Protein AF-A0A6M5YWK1-F1 (afdb_monomer)

Nearest PDB structures (foldseek):
  2q7u-assembly1_A  TM=7.436E-01  e=5.369E-02  unclassified

Organism: NCBI:txid2774151

pLDDT: mean 78.23, std 18.17, range [37.16, 95.38]

Mean predicted aligned error: 8.36 Å

Radius of gyration: 13.99 Å; Cα contacts (8 Å, |Δi|>4): 39; chains: 1; bounding box: 24×43×28 Å

Foldseek 3Di:
DDDDDDDPALVSQLVVVVVVVVVVPPDDDQDFDDDPVCVVLVGGGGDDSVCSSCVSVVHRPPDPDPPPD

Structure (mmCIF, N/CA/C/O backbone):
data_AF-A0A6M5YWK1-F1
#
_entry.id   AF-A0A6M5YWK1-F1
#
loop_
_atom_site.group_PDB
_atom_site.id
_atom_site.type_symbol
_atom_site.label_atom_id
_atom_site.label_alt_id
_atom_site.label_comp_id
_atom_site.label_asym_id
_atom_site.label_entity_id
_atom_site.label_seq_id
_atom_site.pdbx_PDB_ins_code
_atom_site.Cartn_x
_atom_site.Cartn_y
_atom_site.Cartn_z
_atom_site.occupancy
_atom_site.B_iso_or_equiv
_atom_site.auth_seq_id
_atom_site.auth_comp_id
_atom_site.auth_asym_id
_atom_site.auth_atom_id
_atom_site.pdbx_PDB_model_num
ATOM 1 N N . MET A 1 1 ? -13.130 13.076 -11.066 1.00 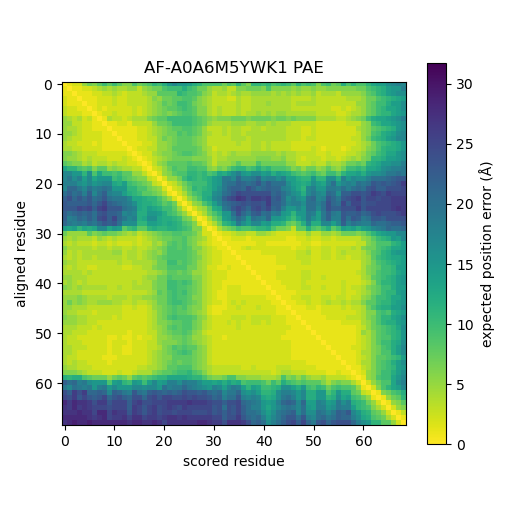85.94 1 MET A N 1
ATOM 2 C CA . MET A 1 1 ? -11.761 13.360 -11.551 1.00 85.94 1 MET A CA 1
ATOM 3 C C . MET A 1 1 ? -10.806 12.451 -10.800 1.00 85.94 1 MET A C 1
ATOM 5 O O . MET A 1 1 ? -10.954 12.344 -9.591 1.00 85.94 1 MET A O 1
ATOM 9 N N . ILE A 1 2 ? -9.895 11.765 -11.488 1.00 92.88 2 ILE A N 1
ATOM 10 C CA . ILE A 1 2 ? -8.925 10.858 -10.855 1.00 92.88 2 ILE A CA 1
ATOM 11 C C . ILE A 1 2 ? -7.580 11.585 -10.762 1.00 92.88 2 ILE A C 1
ATOM 13 O O . ILE 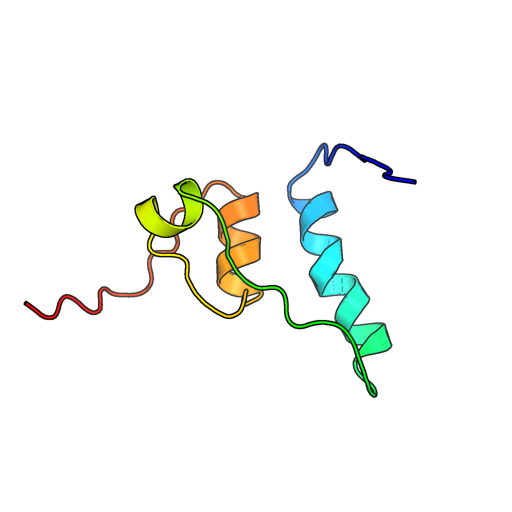A 1 2 ? -7.143 12.183 -11.744 1.00 92.88 2 ILE A O 1
ATOM 17 N N . ARG A 1 3 ? -6.940 11.540 -9.587 1.00 95.06 3 ARG A N 1
ATOM 18 C CA . ARG A 1 3 ? -5.559 11.994 -9.368 1.00 95.06 3 ARG A CA 1
ATOM 19 C C . ARG A 1 3 ? -4.682 10.776 -9.102 1.00 95.06 3 ARG A C 1
ATOM 21 O O . ARG A 1 3 ? -5.085 9.885 -8.364 1.00 95.06 3 ARG A O 1
ATOM 28 N N . ILE A 1 4 ? -3.488 10.770 -9.682 1.00 93.31 4 ILE A N 1
ATOM 29 C CA . ILE A 1 4 ? -2.486 9.720 -9.495 1.00 93.31 4 ILE A CA 1
ATOM 30 C C . ILE A 1 4 ? -1.217 10.392 -8.967 1.00 93.31 4 ILE A C 1
ATOM 32 O O . ILE A 1 4 ? -0.734 11.337 -9.586 1.00 93.31 4 ILE A O 1
ATOM 36 N N . SER A 1 5 ? -0.701 9.909 -7.836 1.00 92.25 5 SER A N 1
ATOM 37 C CA . SER A 1 5 ? 0.551 10.377 -7.229 1.00 92.25 5 SER A CA 1
ATOM 38 C C . SER A 1 5 ? 1.495 9.192 -7.057 1.00 92.25 5 SER A C 1
ATOM 40 O O . SER A 1 5 ? 1.147 8.225 -6.379 1.00 92.25 5 SER A O 1
ATOM 42 N N . GLN A 1 6 ? 2.678 9.260 -7.665 1.00 93.88 6 GLN A N 1
ATOM 43 C CA . GLN A 1 6 ? 3.710 8.241 -7.485 1.00 93.88 6 GLN A CA 1
ATOM 44 C C . GLN A 1 6 ? 4.250 8.282 -6.048 1.00 93.88 6 GLN A C 1
ATOM 46 O O . GLN A 1 6 ? 4.362 9.351 -5.451 1.00 93.88 6 GLN A O 1
ATOM 51 N N . GLN A 1 7 ? 4.536 7.109 -5.481 1.00 92.62 7 GLN A N 1
ATOM 52 C CA . GLN A 1 7 ? 5.283 6.989 -4.231 1.00 92.62 7 GLN A CA 1
ATOM 53 C C . GLN A 1 7 ? 6.728 6.620 -4.563 1.00 92.62 7 GLN A C 1
ATOM 55 O O . GLN A 1 7 ? 6.969 5.566 -5.147 1.00 92.62 7 GLN A O 1
ATOM 60 N N . ASP A 1 8 ? 7.671 7.475 -4.169 1.00 93.06 8 ASP A N 1
ATOM 61 C CA . ASP A 1 8 ? 9.097 7.322 -4.504 1.00 93.06 8 ASP A CA 1
ATOM 62 C C . ASP A 1 8 ? 9.902 6.588 -3.420 1.00 93.06 8 ASP A C 1
ATOM 64 O O . ASP A 1 8 ? 11.093 6.328 -3.576 1.00 93.06 8 ASP A O 1
ATOM 68 N N . SER A 1 9 ? 9.273 6.267 -2.286 1.00 94.06 9 SER A N 1
ATOM 69 C CA . SER A 1 9 ? 9.923 5.563 -1.180 1.00 94.06 9 SER A CA 1
ATOM 70 C C . SER A 1 9 ? 8.936 4.719 -0.380 1.00 94.06 9 SER A C 1
ATOM 72 O O . SER A 1 9 ? 7.769 5.085 -0.216 1.00 94.06 9 SER A O 1
ATOM 74 N N . ALA 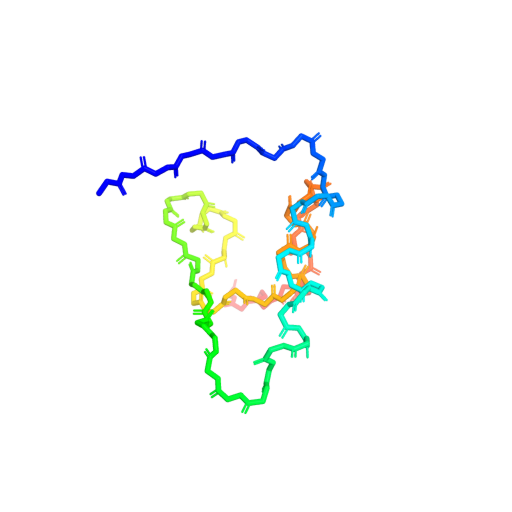A 1 10 ? 9.434 3.614 0.182 1.00 92.38 10 ALA A N 1
ATOM 75 C CA . ALA A 1 10 ? 8.665 2.775 1.097 1.00 92.38 10 ALA A CA 1
ATOM 76 C C . ALA A 1 10 ? 8.204 3.571 2.328 1.00 92.38 10 ALA A C 1
ATOM 78 O O . ALA A 1 10 ? 7.050 3.476 2.729 1.00 92.38 10 ALA A O 1
ATOM 79 N N . SER A 1 11 ? 9.072 4.415 2.898 1.00 90.62 11 SER A N 1
ATOM 80 C CA . SER A 1 11 ? 8.721 5.277 4.034 1.00 90.62 11 SER A CA 1
ATOM 81 C C . SER A 1 11 ? 7.612 6.276 3.697 1.00 90.62 11 SER A C 1
ATOM 83 O O . SER A 1 11 ? 6.742 6.506 4.533 1.00 90.62 11 SER A O 1
ATOM 85 N N . GLY A 1 12 ? 7.600 6.830 2.478 1.00 90.19 12 GLY A N 1
ATOM 86 C CA . GLY A 1 12 ? 6.510 7.666 1.972 1.00 90.19 12 GLY A CA 1
ATOM 87 C C . GLY A 1 12 ? 5.180 6.914 1.922 1.00 90.19 12 GLY A C 1
ATOM 88 O O . GLY A 1 12 ? 4.192 7.394 2.472 1.00 90.19 12 GLY A O 1
ATOM 89 N N . ALA A 1 13 ? 5.179 5.697 1.371 1.00 89.69 13 ALA A N 1
ATOM 90 C CA . ALA A 1 13 ? 3.981 4.862 1.284 1.00 89.69 13 ALA A CA 1
ATOM 91 C C . ALA A 1 13 ? 3.435 4.462 2.669 1.00 89.69 13 ALA A C 1
ATOM 93 O O . ALA A 1 13 ? 2.230 4.536 2.910 1.00 89.69 13 ALA A O 1
ATOM 94 N N . LYS A 1 14 ? 4.315 4.109 3.615 1.00 90.06 14 LYS A N 1
ATOM 95 C CA . LYS A 1 14 ? 3.945 3.720 4.990 1.00 90.06 14 LYS A CA 1
ATOM 96 C C . LYS A 1 14 ? 3.271 4.838 5.792 1.00 90.06 14 LYS A C 1
ATOM 98 O O . LYS A 1 14 ? 2.517 4.550 6.719 1.00 90.06 14 LYS A O 1
ATOM 103 N N . ARG A 1 15 ? 3.465 6.111 5.417 1.00 85.69 15 ARG A N 1
ATOM 104 C CA . ARG A 1 15 ? 2.775 7.247 6.061 1.00 85.69 15 ARG A CA 1
ATOM 105 C C . ARG A 1 15 ? 1.256 7.189 5.935 1.00 85.69 15 ARG A C 1
ATOM 107 O O . ARG A 1 15 ? 0.589 7.837 6.738 1.00 85.69 15 ARG A O 1
ATOM 114 N N . TYR A 1 16 ? 0.734 6.419 4.977 1.00 80.19 16 TYR A N 1
ATOM 115 C CA . TYR A 1 16 ? -0.695 6.147 4.858 1.00 80.19 16 TYR A CA 1
ATOM 116 C C . TYR A 1 16 ? -1.277 5.621 6.180 1.00 80.19 16 TYR A C 1
ATOM 118 O O . TYR A 1 16 ? -2.250 6.178 6.670 1.00 80.19 16 TYR A O 1
ATOM 126 N N . TYR A 1 17 ? -0.616 4.644 6.811 1.00 73.81 17 TYR A N 1
ATOM 127 C CA . TYR A 1 17 ? -1.030 4.124 8.119 1.00 73.81 17 TYR A CA 1
ATOM 128 C C . TYR A 1 17 ? -0.534 4.983 9.292 1.00 73.81 17 TYR A C 1
ATOM 130 O O . TYR A 1 17 ? -1.268 5.166 10.252 1.00 73.81 17 TYR A O 1
ATOM 138 N N . ALA A 1 18 ? 0.656 5.592 9.206 1.00 69.44 18 ALA A N 1
ATOM 139 C CA . ALA A 1 18 ? 1.184 6.416 10.306 1.00 69.44 18 ALA A CA 1
ATOM 140 C C . ALA A 1 18 ? 0.378 7.705 10.571 1.00 69.44 18 ALA A C 1
ATOM 142 O O . ALA A 1 18 ? 0.424 8.254 11.667 1.00 69.44 18 ALA A O 1
ATOM 143 N N . THR A 1 19 ? -0.325 8.219 9.556 1.00 61.84 19 THR A N 1
ATOM 144 C CA . THR A 1 19 ? -1.178 9.415 9.687 1.00 61.84 19 THR A CA 1
ATOM 145 C C . THR A 1 19 ? -2.614 9.042 10.063 1.00 61.84 19 THR A C 1
ATOM 147 O O . THR A 1 19 ? -3.308 9.848 10.680 1.00 61.84 19 THR A O 1
ATOM 150 N N . ALA A 1 20 ? -3.045 7.817 9.739 1.00 56.25 20 ALA A N 1
ATOM 151 C CA . ALA A 1 20 ? -4.376 7.307 10.061 1.00 56.25 20 ALA A CA 1
ATOM 152 C C . ALA A 1 20 ? -4.615 7.210 11.581 1.00 56.25 20 ALA A C 1
ATOM 154 O O . ALA A 1 20 ? -5.731 7.460 12.039 1.00 56.25 20 ALA A O 1
ATOM 155 N N . ASP A 1 21 ? -3.571 6.970 12.383 1.00 52.78 21 ASP A N 1
ATOM 156 C CA . ASP A 1 21 ? -3.661 6.944 13.854 1.00 52.78 21 ASP A CA 1
ATOM 157 C C . ASP A 1 21 ? -4.145 8.280 14.459 1.00 52.78 21 ASP A C 1
ATOM 159 O O . ASP A 1 21 ? -4.816 8.282 15.488 1.00 52.78 21 ASP A O 1
ATOM 163 N N . TYR A 1 22 ? -3.888 9.423 13.807 1.00 42.97 22 TYR A N 1
ATOM 164 C CA . TYR A 1 22 ? -4.359 10.741 14.267 1.00 42.97 22 TYR A CA 1
ATOM 165 C C . TYR A 1 22 ? -5.842 11.012 13.928 1.00 42.97 22 TYR A C 1
ATOM 167 O O . TYR A 1 22 ? -6.462 11.886 14.527 1.00 42.97 22 TYR A O 1
ATOM 175 N N . TYR A 1 23 ? -6.429 10.248 12.998 1.00 46.12 23 TYR A N 1
ATOM 176 C CA . TYR A 1 23 ? -7.828 10.372 12.549 1.00 46.12 23 TYR A CA 1
ATOM 177 C C . TYR A 1 23 ? -8.723 9.201 12.996 1.00 46.12 23 TYR A C 1
ATOM 179 O O . TYR A 1 23 ? -9.911 9.157 12.672 1.00 46.12 23 TYR A O 1
ATOM 187 N N . SER A 1 24 ? -8.175 8.262 13.773 1.00 52.53 24 SER A N 1
ATOM 188 C CA . SER A 1 24 ? -8.826 7.008 14.175 1.00 52.53 24 SER A CA 1
ATOM 189 C C . SER A 1 24 ? -9.971 7.159 15.193 1.00 52.53 24 SER A C 1
ATOM 191 O O . SER A 1 24 ? -10.586 6.163 15.566 1.00 52.53 24 SER A O 1
ATOM 193 N N . GLU A 1 25 ? -10.338 8.380 15.600 1.00 52.81 25 GLU A N 1
ATOM 194 C CA . GLU A 1 25 ? -11.510 8.649 16.454 1.00 52.81 25 GLU A CA 1
ATOM 195 C C . GLU A 1 25 ? -12.868 8.584 15.721 1.00 52.81 25 GLU A C 1
ATOM 197 O O . GLU A 1 25 ? -13.867 9.106 16.217 1.00 52.81 25 GLU A O 1
ATOM 202 N N . GLY A 1 26 ? -12.985 7.907 14.571 1.00 50.25 26 GLY A N 1
ATOM 203 C CA . GLY A 1 26 ? -14.344 7.599 14.125 1.00 50.25 26 GLY A CA 1
ATOM 204 C C . GLY A 1 26 ? -14.563 6.893 12.806 1.00 50.25 26 GLY A C 1
ATOM 205 O O . GLY A 1 26 ? -15.433 6.032 12.768 1.00 50.25 26 GLY A O 1
ATOM 206 N N . GLN A 1 27 ? -13.874 7.231 11.718 1.00 52.62 27 GLN A N 1
ATOM 207 C CA . GLN A 1 27 ? -14.278 6.728 10.397 1.00 52.62 27 GLN A CA 1
ATOM 208 C C . GLN A 1 27 ? -13.181 6.897 9.338 1.00 52.62 27 GLN A C 1
ATOM 210 O O . GLN A 1 27 ? -13.243 7.836 8.549 1.00 52.62 27 GLN A O 1
ATOM 215 N N . GLU A 1 28 ? -12.231 5.968 9.223 1.00 55.69 28 GLU A N 1
ATOM 216 C CA . GLU A 1 28 ? -11.478 5.861 7.967 1.00 55.69 28 GLU A CA 1
ATOM 217 C C . GLU A 1 28 ? -11.397 4.423 7.453 1.00 55.69 28 GLU A C 1
ATOM 219 O O . GLU A 1 28 ? -11.312 3.456 8.209 1.00 55.69 28 GLU A O 1
ATOM 224 N N . LEU A 1 29 ? -11.560 4.312 6.132 1.00 57.94 29 LEU A N 1
ATOM 225 C CA . LEU A 1 29 ? -11.803 3.090 5.381 1.00 57.94 29 LEU A CA 1
ATOM 226 C C . LEU A 1 29 ? -10.724 2.041 5.648 1.00 57.94 29 LEU A C 1
ATOM 228 O O . LEU A 1 29 ? -9.570 2.192 5.253 1.00 57.94 29 LEU A O 1
ATOM 232 N N . VAL A 1 30 ? -11.147 0.910 6.199 1.00 70.69 30 VAL A N 1
ATOM 233 C CA . VAL A 1 30 ? -10.368 -0.324 6.167 1.00 70.69 30 VAL A CA 1
ATOM 234 C C . VAL A 1 30 ? -10.125 -0.694 4.697 1.00 70.69 30 VAL A C 1
ATOM 236 O O . VAL A 1 30 ? -11.057 -1.066 3.981 1.00 70.69 30 VAL A O 1
ATOM 239 N N . GLY A 1 31 ? -8.886 -0.544 4.221 1.00 81.19 31 GLY A N 1
ATOM 240 C CA . GLY A 1 31 ? -8.505 -0.933 2.862 1.00 81.19 31 GLY A CA 1
ATOM 241 C C . GLY A 1 31 ? -8.723 -2.431 2.631 1.00 81.19 31 GLY A C 1
ATOM 242 O O . GLY A 1 31 ? -8.589 -3.224 3.560 1.00 81.19 31 GLY A O 1
ATOM 243 N N . SER A 1 32 ? -9.035 -2.837 1.397 1.00 89.81 32 SER A N 1
ATOM 244 C CA . SER A 1 32 ? -9.121 -4.252 1.001 1.00 89.81 32 SER A CA 1
ATOM 245 C C . SER A 1 32 ? -8.091 -4.567 -0.074 1.00 89.81 32 SER A C 1
ATOM 247 O O . SER A 1 32 ? -7.901 -3.790 -1.011 1.00 89.81 32 SER A O 1
ATOM 249 N N . TRP A 1 33 ? -7.467 -5.738 0.028 1.00 92.81 33 TRP A N 1
ATOM 250 C CA . TRP A 1 33 ? -6.627 -6.277 -1.034 1.00 92.81 33 TRP A CA 1
ATOM 251 C C . TRP A 1 33 ? -7.449 -6.510 -2.302 1.00 92.81 33 TRP A C 1
ATOM 253 O O . TRP A 1 33 ? -8.619 -6.895 -2.239 1.00 92.81 33 TRP A O 1
ATOM 263 N N . GLY A 1 34 ? -6.827 -6.293 -3.461 1.00 92.75 34 GLY A N 1
ATOM 264 C CA . GLY A 1 34 ? -7.465 -6.488 -4.755 1.00 92.75 34 GLY A CA 1
ATOM 265 C C . GLY A 1 34 ? -6.466 -6.762 -5.875 1.00 92.75 34 GLY A C 1
ATOM 266 O O . GLY A 1 34 ? -5.287 -6.416 -5.794 1.00 92.75 34 GLY A O 1
ATOM 267 N N . GLY A 1 35 ? -6.966 -7.374 -6.949 1.00 94.31 35 GLY A N 1
ATOM 268 C CA . GLY A 1 35 ? -6.199 -7.693 -8.149 1.00 94.31 35 GLY A CA 1
ATOM 269 C C . GLY A 1 35 ? -5.443 -9.024 -8.079 1.00 94.31 35 GLY A C 1
ATOM 270 O O . GLY A 1 35 ? -5.092 -9.528 -7.018 1.00 94.31 35 GLY A O 1
ATOM 271 N N . LYS A 1 36 ? -5.121 -9.572 -9.257 1.00 95.38 36 LYS A N 1
ATOM 272 C CA . LYS A 1 36 ? -4.500 -10.905 -9.407 1.00 95.38 36 LYS A CA 1
ATOM 273 C C . LYS A 1 36 ? -3.135 -11.041 -8.718 1.00 95.38 36 LYS A C 1
ATOM 275 O O . LYS A 1 36 ? -2.690 -12.153 -8.454 1.00 95.38 36 LYS A O 1
ATOM 280 N N . GLY A 1 37 ? -2.436 -9.927 -8.484 1.00 91.00 37 GLY A N 1
ATOM 281 C CA . GLY A 1 37 ? -1.171 -9.916 -7.745 1.00 91.00 37 GLY A CA 1
ATOM 282 C C . GLY A 1 37 ? -1.365 -10.227 -6.262 1.00 91.00 37 GLY A C 1
ATOM 283 O O . GLY A 1 37 ? -0.588 -10.996 -5.703 1.00 91.00 37 GLY A O 1
ATOM 284 N N . ALA A 1 38 ? -2.435 -9.702 -5.657 1.00 92.50 38 ALA A N 1
ATOM 285 C CA . ALA A 1 38 ? -2.797 -10.005 -4.281 1.00 92.50 38 ALA A CA 1
ATOM 286 C C . ALA A 1 38 ? -3.114 -11.500 -4.126 1.00 92.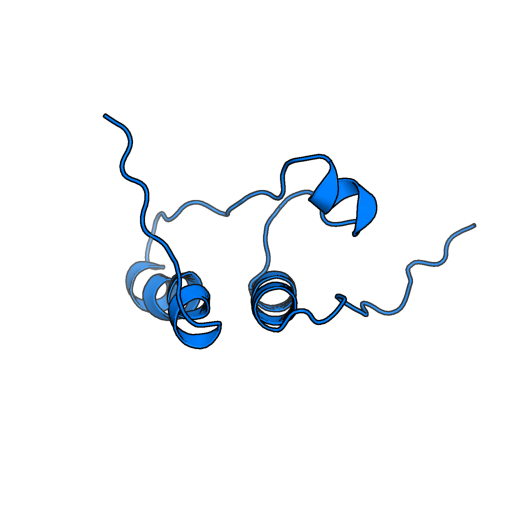50 38 ALA A C 1
ATOM 288 O O . ALA A 1 38 ? -2.501 -12.150 -3.284 1.00 92.50 38 ALA A O 1
ATOM 289 N N . ASP A 1 39 ? -3.925 -12.073 -5.025 1.00 90.56 39 ASP A N 1
ATOM 290 C CA . ASP A 1 39 ? -4.255 -13.509 -5.026 1.00 90.56 39 ASP A CA 1
ATOM 291 C C . ASP A 1 39 ? -3.003 -14.396 -5.100 1.00 90.56 39 ASP A C 1
ATOM 293 O O . ASP A 1 39 ? -2.854 -15.348 -4.338 1.00 90.56 39 ASP A O 1
ATOM 297 N N . ARG A 1 40 ? -2.056 -14.055 -5.985 1.00 90.38 40 ARG A N 1
ATOM 298 C CA . ARG A 1 40 ? -0.784 -14.787 -6.142 1.00 90.38 40 ARG A CA 1
ATOM 299 C C . ARG A 1 40 ? 0.112 -14.702 -4.911 1.00 90.38 40 ARG A C 1
ATOM 301 O O . ARG 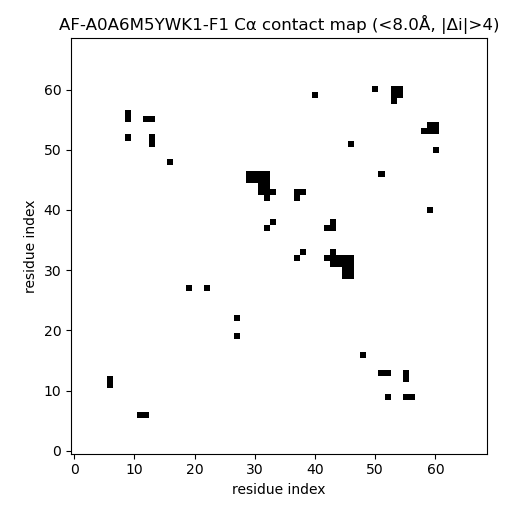A 1 40 ? 0.871 -15.627 -4.647 1.00 90.38 40 ARG A O 1
ATOM 308 N N . LEU A 1 41 ? 0.033 -13.597 -4.177 1.00 90.00 41 LEU A N 1
ATOM 309 C CA . LEU A 1 41 ? 0.723 -13.407 -2.905 1.00 90.00 41 LEU A CA 1
ATOM 310 C C . LEU A 1 41 ? -0.103 -13.934 -1.721 1.00 90.00 41 LEU A C 1
ATOM 312 O O . LEU A 1 41 ? 0.348 -13.837 -0.584 1.00 90.00 41 LEU A O 1
ATOM 316 N N . GLY A 1 42 ? -1.310 -14.460 -1.953 1.00 90.38 42 GLY A N 1
ATOM 317 C CA . GLY A 1 42 ? -2.263 -14.904 -0.935 1.00 90.38 42 GLY A CA 1
ATOM 318 C C . GLY A 1 42 ? -2.875 -13.776 -0.095 1.00 90.38 42 GLY A C 1
ATOM 319 O O . GLY A 1 42 ? -3.351 -14.046 1.004 1.00 90.38 42 GLY A O 1
ATOM 320 N N . LEU A 1 43 ? -2.769 -12.517 -0.522 1.00 89.88 43 LEU A N 1
ATOM 321 C CA . LEU A 1 43 ? -3.296 -11.341 0.176 1.00 89.88 43 LEU A CA 1
ATOM 322 C C . LEU A 1 43 ? -4.789 -11.204 -0.147 1.00 89.88 43 LEU A C 1
ATOM 324 O O . LEU A 1 43 ? -5.154 -11.100 -1.314 1.00 89.88 43 LEU A O 1
ATOM 328 N N . SER A 1 44 ? -5.653 -11.219 0.867 1.00 90.88 44 SER A N 1
ATOM 329 C CA . SER A 1 44 ? -7.108 -11.142 0.678 1.00 90.88 44 SER A CA 1
ATOM 330 C C . SER A 1 44 ? -7.794 -10.472 1.866 1.00 90.88 44 SER A C 1
ATOM 332 O O . SER A 1 44 ? -7.248 -10.454 2.969 1.00 90.88 44 SER A O 1
ATOM 334 N N . GLY A 1 45 ? -8.985 -9.915 1.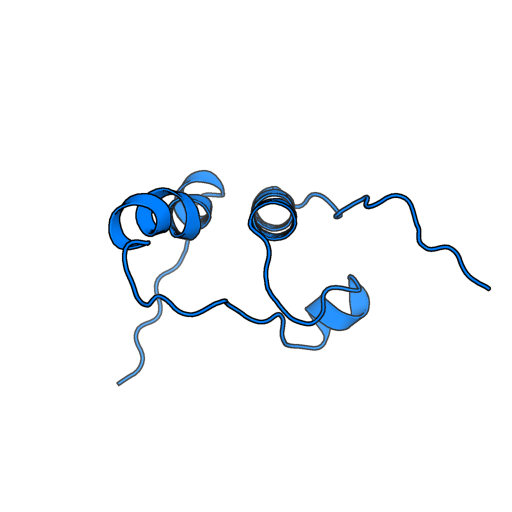633 1.00 89.38 45 GLY A N 1
ATOM 335 C CA . GLY A 1 45 ? -9.752 -9.206 2.655 1.00 89.38 45 GLY A CA 1
ATOM 336 C C . GLY A 1 45 ? -9.085 -7.901 3.093 1.00 89.38 45 GLY A C 1
ATOM 337 O O . GLY A 1 45 ? -8.444 -7.223 2.290 1.00 89.38 45 GLY A O 1
ATOM 338 N N . THR A 1 46 ? -9.252 -7.562 4.369 1.00 89.75 46 THR A N 1
ATOM 339 C CA . THR A 1 46 ? -8.716 -6.347 4.989 1.00 89.75 46 THR A CA 1
ATOM 340 C C . THR A 1 46 ? -7.193 -6.244 4.868 1.00 89.75 46 THR A C 1
ATOM 342 O O . THR A 1 46 ? -6.462 -7.185 5.176 1.00 89.75 46 THR A O 1
ATOM 345 N N . VAL A 1 47 ? -6.714 -5.067 4.467 1.00 88.56 47 VAL A N 1
ATOM 346 C CA . VAL A 1 47 ? -5.304 -4.679 4.515 1.00 88.56 47 VAL A CA 1
ATOM 347 C C . VAL A 1 47 ? -4.944 -4.345 5.959 1.00 88.56 47 VAL A C 1
ATOM 349 O O . VAL A 1 47 ? -5.416 -3.351 6.515 1.00 88.56 47 VAL A O 1
ATOM 352 N N . ASP A 1 48 ? -4.101 -5.175 6.566 1.00 86.25 48 ASP A N 1
ATOM 353 C CA . ASP A 1 48 ? -3.464 -4.875 7.842 1.00 86.25 48 ASP A CA 1
ATOM 354 C C . ASP A 1 48 ? -2.142 -4.119 7.634 1.00 86.25 48 ASP A C 1
ATOM 356 O O . ASP A 1 48 ? -1.452 -4.293 6.621 1.00 86.25 48 ASP A O 1
ATOM 360 N N . GLN A 1 49 ? -1.780 -3.292 8.617 1.00 85.94 49 GLN A N 1
ATOM 361 C CA . GLN A 1 49 ? -0.571 -2.471 8.569 1.00 85.94 49 GLN A CA 1
ATOM 362 C C . GLN A 1 49 ? 0.696 -3.317 8.375 1.00 85.94 49 GLN A C 1
ATOM 364 O O . GLN A 1 49 ? 1.549 -2.961 7.567 1.00 85.94 49 GLN A O 1
ATOM 369 N N . PHE A 1 50 ? 0.813 -4.462 9.051 1.00 87.44 50 PHE A N 1
ATOM 370 C CA . PHE A 1 50 ? 2.011 -5.299 8.980 1.00 87.44 50 PHE A CA 1
ATOM 371 C C . PHE A 1 50 ? 2.238 -5.859 7.568 1.00 87.44 50 PHE A C 1
ATOM 373 O O . PHE A 1 50 ? 3.338 -5.750 7.018 1.00 87.44 50 PHE A O 1
ATOM 380 N N . SER A 1 51 ? 1.204 -6.425 6.943 1.00 89.31 51 SER A N 1
ATOM 381 C CA . SER A 1 51 ? 1.288 -6.931 5.570 1.00 89.31 51 SER A CA 1
ATOM 382 C C . SER A 1 51 ? 1.561 -5.811 4.566 1.00 89.31 51 SER A C 1
ATOM 384 O O . SER A 1 51 ? 2.335 -6.014 3.628 1.00 89.31 51 SER A O 1
ATOM 386 N N . PHE A 1 52 ? 0.967 -4.629 4.760 1.00 89.94 52 PHE A N 1
ATOM 387 C CA . PHE A 1 52 ? 1.200 -3.462 3.909 1.00 89.94 52 PHE A CA 1
ATOM 388 C C . PHE A 1 52 ? 2.639 -2.942 4.004 1.00 89.94 52 PHE A C 1
ATOM 390 O O . PHE A 1 52 ? 3.284 -2.719 2.977 1.00 89.94 52 PHE A O 1
ATOM 397 N N . GLU A 1 53 ? 3.175 -2.794 5.216 1.00 90.88 53 GLU A N 1
ATOM 398 C CA . GLU A 1 53 ? 4.545 -2.328 5.435 1.00 90.88 53 GLU A CA 1
ATOM 399 C C . GLU A 1 53 ? 5.572 -3.278 4.818 1.00 90.88 53 GLU A C 1
ATOM 401 O O . GLU A 1 53 ? 6.498 -2.821 4.146 1.00 90.88 53 GLU A O 1
ATOM 406 N N . ARG A 1 54 ? 5.378 -4.595 4.966 1.00 92.44 54 ARG A N 1
ATOM 407 C CA . ARG A 1 54 ? 6.245 -5.593 4.324 1.00 92.44 54 ARG A CA 1
ATOM 408 C C . ARG A 1 54 ? 6.179 -5.520 2.806 1.00 92.44 54 ARG A C 1
ATOM 410 O O . AR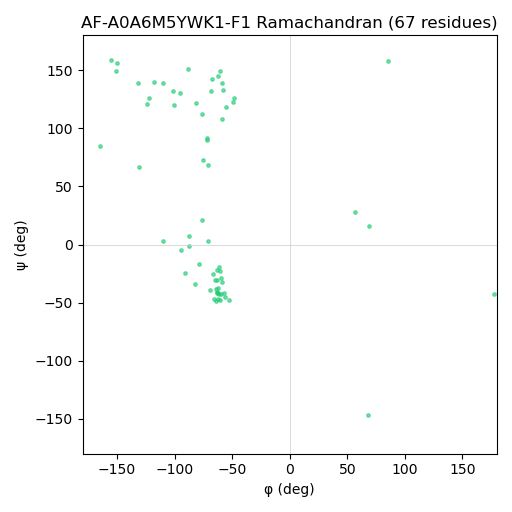G A 1 54 ? 7.220 -5.607 2.160 1.00 92.44 54 ARG A O 1
ATOM 417 N N . LEU A 1 55 ? 4.986 -5.330 2.240 1.00 92.00 55 LEU A N 1
ATOM 418 C CA . LEU A 1 55 ? 4.833 -5.166 0.797 1.00 92.00 55 LEU A CA 1
ATOM 419 C C . LEU A 1 55 ? 5.579 -3.921 0.296 1.00 92.00 55 LEU A C 1
ATOM 421 O O . LEU A 1 55 ? 6.260 -4.006 -0.723 1.00 92.00 55 LEU A O 1
ATOM 425 N N . CYS A 1 56 ? 5.515 -2.803 1.029 1.00 92.88 56 CYS A N 1
ATOM 426 C CA . CYS A 1 56 ? 6.270 -1.586 0.709 1.00 92.88 56 CYS A CA 1
ATOM 427 C C . CYS A 1 56 ? 7.790 -1.824 0.687 1.00 92.88 56 CYS A C 1
ATOM 429 O O . CYS A 1 56 ? 8.492 -1.204 -0.108 1.00 92.88 56 CYS A O 1
ATOM 431 N N . ASP A 1 57 ? 8.290 -2.738 1.521 1.00 94.38 57 ASP A N 1
ATOM 432 C CA . ASP A 1 57 ? 9.706 -3.121 1.576 1.00 94.38 57 ASP A CA 1
ATOM 433 C C . ASP A 1 57 ? 10.076 -4.251 0.595 1.00 94.38 57 ASP A C 1
ATOM 435 O O . ASP A 1 57 ? 11.194 -4.763 0.635 1.00 94.38 57 ASP A O 1
ATOM 439 N N . ASN A 1 58 ? 9.157 -4.666 -0.286 1.00 92.31 58 ASN A N 1
ATOM 440 C CA . ASN A 1 58 ? 9.302 -5.835 -1.166 1.00 92.31 58 ASN A CA 1
ATOM 441 C C . ASN A 1 58 ? 9.588 -7.147 -0.416 1.00 92.31 58 ASN A C 1
ATOM 443 O O . ASN A 1 58 ? 10.197 -8.075 -0.95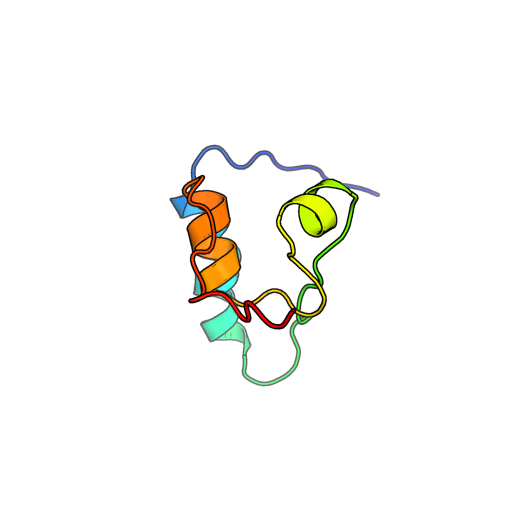1 1.00 92.31 58 ASN A O 1
ATOM 447 N N . LEU A 1 59 ? 9.133 -7.249 0.830 1.00 90.44 59 LEU A N 1
ATOM 448 C CA . LEU A 1 59 ? 9.257 -8.451 1.633 1.00 90.44 59 LEU A CA 1
ATOM 449 C C . LEU A 1 59 ? 7.983 -9.276 1.513 1.00 90.44 59 LEU A C 1
ATOM 451 O O . LEU A 1 59 ? 6.874 -8.793 1.744 1.00 90.44 59 LEU A O 1
ATOM 455 N N . HIS A 1 60 ? 8.139 -10.569 1.224 1.00 80.44 60 HIS A N 1
ATOM 456 C CA . HIS A 1 60 ? 7.008 -11.482 1.314 1.00 80.44 60 HIS A CA 1
ATOM 457 C C . HIS A 1 60 ? 6.461 -11.469 2.746 1.00 80.44 60 HIS A C 1
ATOM 459 O O . HIS A 1 60 ? 7.236 -11.454 3.716 1.00 80.44 60 HIS A O 1
ATOM 465 N N . ARG A 1 61 ? 5.130 -11.476 2.895 1.00 67.12 61 ARG A N 1
ATOM 466 C CA . ARG A 1 61 ? 4.515 -11.672 4.207 1.00 67.12 61 ARG A CA 1
ATOM 467 C C . ARG A 1 61 ? 4.705 -13.127 4.631 1.00 67.12 61 ARG A C 1
ATOM 469 O O . ARG A 1 61 ? 3.894 -13.997 4.349 1.00 67.12 61 ARG A O 1
ATOM 476 N N . THR A 1 62 ? 5.803 -13.421 5.310 1.00 57.28 62 THR A N 1
ATOM 477 C CA . THR A 1 62 ? 5.989 -14.719 5.961 1.00 57.28 62 THR A CA 1
ATOM 478 C C . THR A 1 62 ? 5.134 -14.749 7.226 1.00 57.28 62 THR A C 1
ATOM 480 O O . THR A 1 62 ? 5.643 -14.625 8.336 1.00 57.28 62 THR A O 1
ATOM 483 N N . HIS A 1 63 ? 3.814 -14.851 7.068 1.00 48.97 63 HIS A N 1
ATOM 484 C CA . HIS A 1 63 ? 2.990 -15.412 8.132 1.00 48.97 63 HIS A CA 1
ATOM 485 C C . HIS A 1 63 ? 3.372 -16.901 8.202 1.00 48.97 63 HIS A C 1
ATOM 487 O O . HIS A 1 63 ? 3.440 -17.512 7.130 1.00 48.97 63 HIS A O 1
ATOM 493 N N . PRO A 1 64 ? 3.654 -17.504 9.381 1.00 46.91 64 PRO A N 1
ATOM 494 C CA . PRO A 1 64 ? 3.816 -18.953 9.471 1.00 46.91 64 PRO A CA 1
ATOM 495 C C . PRO A 1 64 ? 2.625 -19.583 8.767 1.00 46.91 64 PRO A C 1
ATOM 497 O O . PRO A 1 64 ? 1.478 -19.215 9.047 1.00 46.91 64 PRO A O 1
ATOM 500 N N . ALA A 1 65 ? 2.933 -20.403 7.768 1.00 43.81 65 ALA A N 1
ATOM 501 C CA . ALA A 1 65 ? 1.959 -20.977 6.876 1.00 43.81 65 ALA A CA 1
ATOM 502 C C . ALA A 1 65 ? 0.813 -21.559 7.707 1.00 43.81 65 ALA A C 1
ATOM 504 O O . ALA A 1 65 ? 1.028 -22.411 8.568 1.00 43.81 65 ALA A O 1
ATOM 505 N N . LYS A 1 66 ? -0.425 -21.149 7.414 1.00 47.72 66 LYS A N 1
ATOM 506 C CA . LYS A 1 66 ? -1.525 -22.105 7.522 1.00 47.72 66 LYS A CA 1
ATOM 507 C C . LYS A 1 66 ? -1.346 -23.083 6.366 1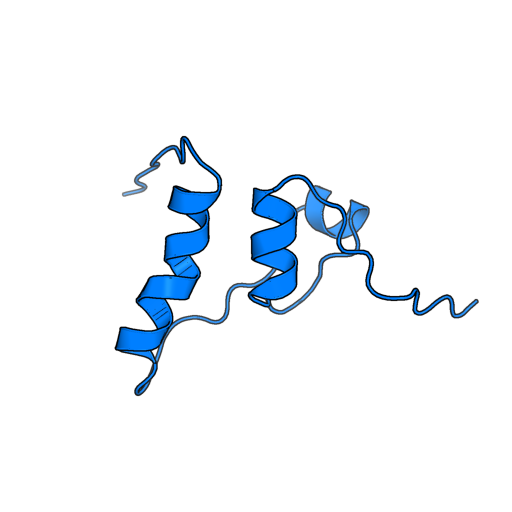.00 47.72 66 LYS A C 1
ATOM 509 O O . LYS A 1 66 ? -2.083 -23.033 5.387 1.00 47.72 66 LYS A O 1
ATOM 514 N N . ASP A 1 67 ? -0.289 -23.886 6.463 1.00 46.09 67 ASP A N 1
ATOM 515 C CA . ASP A 1 67 ? -0.116 -25.079 5.661 1.00 46.09 67 ASP A CA 1
ATOM 516 C C . ASP A 1 67 ? -1.121 -26.079 6.217 1.00 46.09 67 ASP A C 1
ATOM 518 O O . ASP A 1 67 ? -0.947 -26.692 7.269 1.00 46.09 67 ASP A O 1
ATOM 522 N N . GLY A 1 68 ? -2.288 -26.045 5.597 1.00 50.84 68 GLY A N 1
ATOM 523 C CA . GLY A 1 68 ? -3.422 -26.880 5.909 1.00 50.84 68 GLY A CA 1
ATOM 524 C C . GLY A 1 68 ? -3.916 -27.475 4.612 1.00 50.84 68 GLY A C 1
ATOM 525 O O . GLY A 1 68 ? -4.997 -27.091 4.158 1.00 50.84 68 GLY A O 1
ATOM 526 N N . ARG A 1 69 ? -3.094 -28.346 4.017 1.00 37.16 69 ARG A N 1
ATOM 527 C CA . ARG A 1 69 ? -3.480 -29.570 3.300 1.00 37.16 69 ARG A CA 1
ATOM 528 C C . ARG A 1 69 ? -2.256 -30.383 2.904 1.00 37.16 69 ARG A C 1
ATOM 530 O O . ARG A 1 69 ? -1.428 -29.845 2.147 1.00 37.16 69 ARG A O 1
#

Solvent-accessible surface area (backbone atoms only — not comparable to full-atom values): 4650 Å² total; per-residue (Å²): 138,90,83,87,80,88,73,93,43,47,72,63,54,46,41,64,62,70,54,43,70,81,55,63,90,73,79,74,84,81,46,63,50,67,64,74,67,25,58,76,71,69,45,63,56,69,57,49,70,69,57,50,49,30,50,52,70,75,37,79,77,80,62,83,73,86,80,81,129

InterPro domains:
  IPR014862 TrwC relaxase [PF08751] (11-62)

Secondary structure (DSSP, 8-state):
---------HHHHHHHHHHHTTTTTT-----B--SHHHHHTT--SB--HHHHHHHHTT----PPP----

Sequence (69 aa):
MIRISQQDSASGAKRYYATADYYSEGQELVGSWGGKGADRLGLSGTVDQFSFERLCDNLHRTHPAKDGR